Protein AF-A0A497MHH1-F1 (afdb_monomer_lite)

pLDDT: mean 78.37, std 15.84, range [41.94, 96.38]

Structure (mmCIF, N/CA/C/O backbone):
data_AF-A0A497MHH1-F1
#
_entry.id   AF-A0A497MHH1-F1
#
loop_
_atom_site.group_PDB
_atom_site.id
_atom_site.type_symbol
_atom_site.label_atom_id
_atom_site.label_alt_id
_atom_site.label_comp_id
_atom_site.label_asym_id
_atom_site.label_entity_id
_atom_site.label_seq_id
_atom_site.pdbx_PDB_ins_code
_atom_site.Cartn_x
_atom_site.Cartn_y
_atom_site.Cartn_z
_atom_site.occupancy
_atom_site.B_iso_or_equiv
_atom_site.auth_seq_id
_atom_site.auth_comp_id
_atom_site.auth_asym_id
_atom_site.auth_atom_id
_atom_site.pdbx_PDB_model_num
ATOM 1 N N . MET A 1 1 ? 17.113 -2.125 -18.544 1.00 49.28 1 MET A N 1
ATOM 2 C CA . MET A 1 1 ? 17.046 -3.556 -18.187 1.00 49.28 1 MET A CA 1
ATOM 3 C C . MET A 1 1 ? 16.073 -3.662 -17.034 1.00 49.28 1 MET A C 1
ATOM 5 O O . MET A 1 1 ? 16.357 -3.087 -15.995 1.00 49.28 1 MET A O 1
ATOM 9 N N . THR A 1 2 ? 14.920 -4.292 -17.237 1.00 55.62 2 THR A N 1
ATOM 10 C CA . THR A 1 2 ? 13.955 -4.561 -16.162 1.00 55.62 2 THR A CA 1
ATOM 11 C C . THR A 1 2 ? 14.586 -5.589 -15.228 1.00 55.62 2 THR A C 1
ATOM 13 O O . THR A 1 2 ? 14.951 -6.680 -15.668 1.00 55.62 2 THR A O 1
ATOM 16 N N . SER A 1 3 ? 14.815 -5.235 -13.966 1.00 71.75 3 SER A N 1
ATOM 17 C CA . SER A 1 3 ? 15.330 -6.186 -12.983 1.00 71.75 3 SER A CA 1
ATOM 18 C C . SER A 1 3 ? 14.181 -7.039 -12.469 1.00 71.75 3 SER A C 1
ATOM 20 O O . SER A 1 3 ? 13.249 -6.508 -11.880 1.00 71.75 3 SER A O 1
ATOM 22 N N . ASN A 1 4 ? 14.259 -8.366 -12.599 1.00 84.44 4 ASN A N 1
ATOM 23 C CA . ASN A 1 4 ? 13.227 -9.247 -12.031 1.00 84.44 4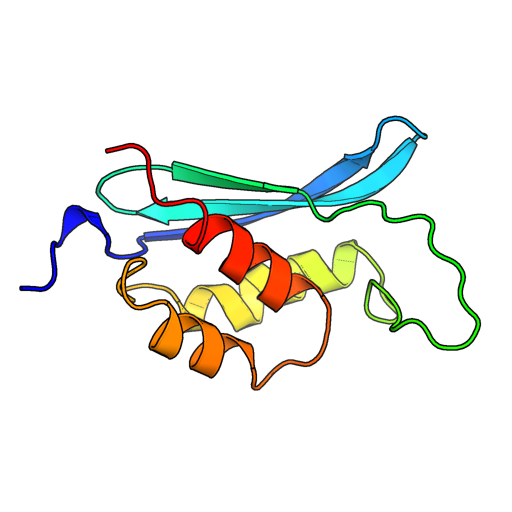 ASN A CA 1
ATOM 24 C C . ASN A 1 4 ? 13.017 -9.021 -10.522 1.00 84.44 4 ASN A C 1
ATOM 26 O O . ASN A 1 4 ? 11.923 -9.244 -10.023 1.00 84.44 4 ASN A O 1
ATOM 30 N N . LEU A 1 5 ? 14.029 -8.522 -9.803 1.00 89.75 5 LEU A N 1
ATOM 31 C CA . LEU A 1 5 ? 13.950 -8.189 -8.376 1.00 89.75 5 LEU A CA 1
ATOM 32 C C . LEU A 1 5 ? 12.891 -7.128 -8.043 1.00 89.75 5 LEU A C 1
ATOM 34 O O . LEU A 1 5 ? 12.363 -7.118 -6.934 1.00 89.75 5 LEU A O 1
ATOM 38 N N . THR A 1 6 ? 12.565 -6.235 -8.972 1.00 91.06 6 THR A N 1
ATOM 39 C CA . THR A 1 6 ? 11.618 -5.140 -8.729 1.00 91.06 6 THR A CA 1
ATOM 40 C C . THR A 1 6 ? 10.198 -5.465 -9.182 1.00 91.06 6 THR A C 1
ATOM 42 O O . THR A 1 6 ? 9.300 -4.671 -8.925 1.00 91.06 6 THR A O 1
ATOM 45 N N . LEU A 1 7 ? 9.948 -6.640 -9.775 1.00 94.38 7 LEU A N 1
ATOM 46 C CA . LEU A 1 7 ? 8.588 -7.021 -10.160 1.00 94.38 7 LEU A CA 1
ATOM 47 C C . LEU A 1 7 ? 7.723 -7.275 -8.926 1.00 94.38 7 LEU A C 1
ATOM 49 O O . LEU A 1 7 ? 8.114 -8.014 -8.014 1.00 94.38 7 LEU A O 1
ATOM 53 N N . ILE A 1 8 ? 6.534 -6.682 -8.926 1.00 95.31 8 ILE A N 1
ATOM 54 C CA . ILE A 1 8 ? 5.552 -6.795 -7.851 1.00 95.31 8 ILE A CA 1
ATOM 55 C C . ILE A 1 8 ? 4.951 -8.206 -7.849 1.00 95.31 8 ILE A C 1
ATOM 57 O O . ILE A 1 8 ? 4.492 -8.721 -8.868 1.00 95.31 8 ILE A O 1
ATOM 61 N N . GLN A 1 9 ? 4.970 -8.836 -6.679 1.00 96.38 9 GLN A N 1
ATOM 62 C CA . GLN A 1 9 ? 4.471 -10.185 -6.409 1.00 96.38 9 GLN A CA 1
ATOM 63 C C . GLN A 1 9 ? 3.192 -10.186 -5.586 1.00 96.38 9 GLN A C 1
ATOM 65 O O . GLN A 1 9 ? 2.387 -11.106 -5.702 1.00 96.38 9 GLN A O 1
ATOM 70 N N . ASP A 1 10 ? 3.021 -9.186 -4.725 1.00 96.00 10 ASP A N 1
ATOM 71 C CA . ASP A 1 10 ? 1.832 -9.063 -3.898 1.00 96.00 10 ASP A CA 1
ATOM 72 C C . ASP A 1 10 ? 1.633 -7.611 -3.470 1.00 96.00 10 ASP A C 1
ATOM 74 O O . ASP A 1 10 ? 2.595 -6.856 -3.300 1.00 96.00 10 ASP A O 1
ATOM 78 N N . VAL A 1 11 ? 0.375 -7.250 -3.258 1.00 93.94 11 VAL A N 1
ATOM 79 C CA . VAL A 1 11 ? -0.035 -5.993 -2.637 1.00 93.94 11 VAL A CA 1
ATOM 80 C C . VAL A 1 11 ? -1.069 -6.358 -1.588 1.00 93.94 11 VAL A C 1
ATOM 82 O O . VAL A 1 11 ? -2.009 -7.086 -1.895 1.00 93.94 11 VAL A O 1
ATOM 85 N N . LYS A 1 12 ? -0.885 -5.876 -0.361 1.00 93.00 12 LYS A N 1
ATOM 86 C CA . LYS A 1 12 ? -1.821 -6.091 0.743 1.00 93.00 12 LYS A CA 1
ATOM 87 C C . LYS A 1 12 ? -2.141 -4.790 1.443 1.00 93.00 12 LYS A C 1
ATOM 89 O O . LYS A 1 12 ? -1.275 -3.924 1.563 1.00 93.00 12 LYS A O 1
ATOM 94 N N . ALA A 1 13 ? -3.364 -4.691 1.945 1.00 91.00 13 ALA A N 1
ATOM 95 C CA . ALA A 1 13 ? -3.788 -3.598 2.801 1.00 91.00 13 ALA A CA 1
ATOM 96 C C . ALA A 1 13 ? -4.365 -4.126 4.111 1.00 91.00 13 ALA A C 1
ATOM 98 O O . ALA A 1 13 ? -5.113 -5.101 4.122 1.00 91.00 13 ALA A O 1
ATOM 99 N N . LEU A 1 14 ? -4.021 -3.469 5.213 1.00 91.00 14 LEU A N 1
ATOM 100 C CA . LEU A 1 14 ? -4.523 -3.790 6.540 1.00 91.00 14 LEU A CA 1
ATOM 101 C C . LEU A 1 14 ? -5.129 -2.551 7.179 1.00 91.00 14 LEU A C 1
ATOM 103 O O . LEU A 1 14 ? -4.558 -1.462 7.129 1.00 91.00 14 LEU A O 1
ATOM 107 N N . LYS A 1 15 ? -6.271 -2.750 7.834 1.00 89.94 15 LYS A N 1
ATOM 108 C CA . LYS A 1 15 ? -6.823 -1.780 8.771 1.00 89.94 15 LYS A CA 1
ATOM 109 C C . LYS A 1 15 ? -6.003 -1.816 10.058 1.00 89.94 15 LYS A C 1
ATOM 111 O O . LYS A 1 15 ? -5.879 -2.864 10.688 1.00 89.94 15 LYS A O 1
ATOM 116 N N . VAL A 1 16 ? -5.458 -0.670 10.446 1.00 89.56 16 VAL A N 1
ATOM 117 C CA . VAL A 1 16 ? -4.671 -0.486 11.671 1.00 89.56 16 VAL A CA 1
ATOM 118 C C . VAL A 1 16 ? -5.147 0.760 12.415 1.00 89.56 16 VAL A C 1
ATOM 120 O O . VAL A 1 16 ? -5.931 1.544 11.887 1.00 89.56 16 VAL A O 1
ATOM 123 N N . PHE A 1 17 ? -4.676 0.961 13.643 1.00 85.44 17 PHE A N 1
ATOM 124 C CA . PHE A 1 17 ? -4.989 2.156 14.428 1.00 85.44 17 PHE A CA 1
ATOM 125 C C . PHE A 1 17 ? -3.772 3.072 14.521 1.00 85.44 17 PHE A C 1
ATOM 127 O O . PHE A 1 17 ? -2.649 2.617 14.737 1.00 85.44 17 PHE A O 1
ATOM 134 N N . ASN A 1 18 ? -3.989 4.377 14.364 1.00 81.62 18 ASN A N 1
ATOM 135 C CA . ASN A 1 18 ? -2.945 5.375 14.569 1.00 81.62 18 ASN A CA 1
ATOM 136 C C . ASN A 1 18 ? -2.696 5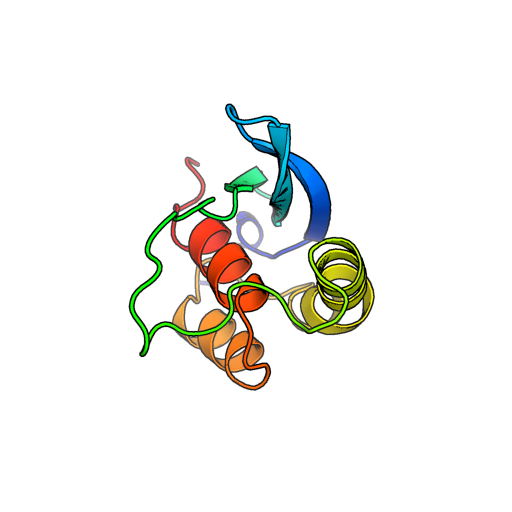.628 16.073 1.00 81.62 18 ASN A C 1
ATOM 138 O O . ASN A 1 18 ? -3.397 5.116 16.946 1.00 81.62 18 ASN A O 1
ATOM 142 N N . SER A 1 19 ? -1.733 6.496 16.397 1.00 79.31 19 SER A N 1
ATOM 143 C CA . SER A 1 19 ? -1.406 6.860 17.787 1.00 79.31 19 SER A CA 1
ATOM 144 C C . SER A 1 19 ? -2.532 7.568 18.561 1.00 79.31 19 SER A C 1
ATOM 146 O O . SER A 1 19 ? -2.3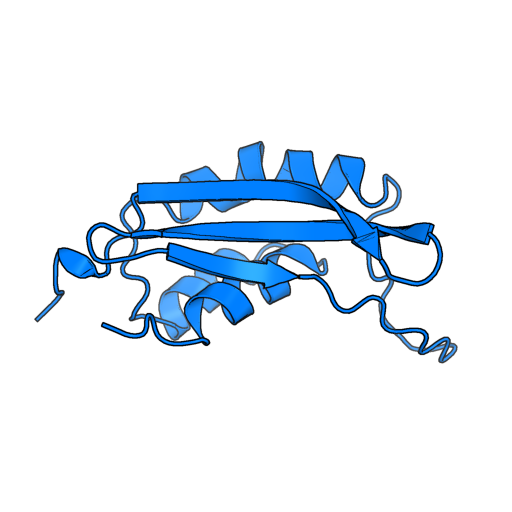98 7.788 19.762 1.00 79.31 19 SER A O 1
ATOM 148 N N . ARG A 1 20 ? -3.632 7.941 17.896 1.00 79.75 20 ARG A N 1
ATOM 149 C CA . ARG A 1 20 ? -4.832 8.560 18.481 1.00 79.75 20 ARG A CA 1
ATOM 150 C C . ARG A 1 20 ? -6.005 7.581 18.608 1.00 79.75 20 ARG A C 1
ATOM 152 O O . ARG A 1 20 ? -7.066 7.998 19.062 1.00 79.75 20 ARG A O 1
ATOM 159 N N . GLY A 1 21 ? -5.828 6.317 18.218 1.00 81.94 21 GLY A N 1
ATOM 160 C CA . GLY A 1 21 ? -6.893 5.314 18.208 1.00 81.94 21 GLY A CA 1
ATOM 161 C C . GLY A 1 21 ? -7.885 5.460 17.049 1.00 81.94 21 GLY A C 1
ATOM 162 O O . GLY A 1 21 ? -8.961 4.877 17.106 1.00 81.94 21 GLY A O 1
ATOM 163 N N . GLU A 1 22 ? -7.551 6.226 16.007 1.00 82.94 22 GLU A N 1
ATOM 164 C CA . GLU A 1 22 ? -8.373 6.341 14.795 1.00 82.94 22 GLU A CA 1
ATOM 165 C C . GLU A 1 22 ? -7.941 5.275 13.776 1.00 82.94 22 GLU A C 1
ATOM 167 O O . GLU A 1 22 ? -6.744 4.989 13.639 1.00 82.94 22 GLU A O 1
ATOM 172 N N . GLU A 1 23 ? -8.905 4.698 13.056 1.00 85.62 23 GLU A N 1
ATOM 173 C CA . GLU A 1 23 ? -8.632 3.728 11.993 1.00 85.62 23 GLU A CA 1
ATOM 174 C C . GLU A 1 23 ? -7.830 4.374 10.848 1.00 85.62 23 GLU A C 1
ATOM 176 O O . GLU A 1 23 ? -8.072 5.512 10.437 1.00 85.62 23 GLU A O 1
ATOM 181 N N . THR A 1 24 ? -6.867 3.631 10.312 1.00 85.31 24 THR A N 1
ATOM 182 C CA . THR A 1 24 ? -6.065 3.999 9.144 1.00 85.31 24 THR A CA 1
ATOM 183 C C . THR A 1 24 ? -5.663 2.748 8.357 1.00 85.31 24 THR A C 1
ATOM 185 O O . THR A 1 24 ? -5.927 1.625 8.788 1.00 85.31 24 THR A O 1
ATOM 188 N N . ILE A 1 25 ? -5.035 2.929 7.195 1.00 85.69 25 ILE A N 1
ATOM 189 C CA . ILE A 1 25 ? -4.587 1.829 6.333 1.00 85.69 25 ILE A CA 1
ATOM 190 C C . ILE A 1 25 ? -3.068 1.735 6.338 1.00 85.69 25 ILE A C 1
ATOM 192 O O . ILE A 1 25 ? -2.371 2.732 6.141 1.00 85.69 25 ILE A O 1
ATOM 196 N N . GLU A 1 26 ? -2.567 0.516 6.485 1.00 88.50 26 GLU A N 1
ATOM 197 C CA . GLU A 1 26 ? -1.206 0.133 6.132 1.00 88.50 26 GLU A CA 1
ATOM 198 C C . GLU A 1 26 ? -1.214 -0.614 4.801 1.00 88.50 26 GLU A C 1
ATOM 200 O O . GLU A 1 26 ? -1.981 -1.558 4.627 1.00 88.50 26 GLU A O 1
ATOM 205 N N . VAL A 1 27 ? -0.367 -0.196 3.863 1.00 90.19 27 VAL A N 1
ATOM 206 C CA . VAL A 1 27 ? -0.202 -0.846 2.563 1.00 90.19 27 VAL A CA 1
ATOM 207 C C . VAL A 1 27 ? 1.188 -1.446 2.469 1.00 90.19 27 VAL A C 1
ATOM 209 O O . VAL A 1 27 ? 2.191 -0.790 2.749 1.00 90.19 27 VAL A O 1
ATOM 212 N N . MET A 1 28 ? 1.236 -2.693 2.023 1.00 92.69 28 MET A N 1
ATOM 213 C CA . MET A 1 28 ? 2.443 -3.473 1.836 1.00 92.69 28 MET A CA 1
ATOM 214 C C . MET A 1 28 ? 2.554 -3.894 0.374 1.00 92.69 28 MET A C 1
ATOM 216 O O . MET A 1 28 ? 1.609 -4.452 -0.181 1.00 92.69 28 MET A O 1
ATOM 220 N N . VAL A 1 29 ? 3.713 -3.662 -0.236 1.00 93.25 29 VAL A N 1
ATOM 221 C CA . VAL A 1 29 ? 4.022 -4.123 -1.593 1.00 93.25 29 VAL A CA 1
ATOM 222 C C . VAL A 1 29 ? 5.240 -5.026 -1.538 1.00 93.25 29 VAL A C 1
ATOM 224 O O . VAL A 1 29 ? 6.320 -4.614 -1.111 1.00 93.25 29 VAL A O 1
ATOM 227 N N . LYS A 1 30 ? 5.063 -6.273 -1.966 1.00 94.75 30 LYS A N 1
ATOM 228 C CA . LYS A 1 30 ? 6.127 -7.268 -2.038 1.00 94.75 30 LYS A CA 1
ATOM 229 C C . LYS A 1 30 ? 6.628 -7.360 -3.468 1.00 94.75 30 LYS A C 1
ATOM 231 O O . LYS A 1 30 ? 5.832 -7.570 -4.380 1.00 94.75 30 LYS A O 1
ATOM 236 N N . THR A 1 31 ? 7.936 -7.275 -3.654 1.00 94.81 31 THR A N 1
ATOM 237 C CA . THR A 1 31 ? 8.610 -7.608 -4.913 1.00 94.81 31 THR A CA 1
ATOM 238 C C . THR A 1 31 ? 9.441 -8.880 -4.739 1.00 94.81 31 THR A C 1
ATOM 240 O O . THR A 1 31 ? 9.518 -9.440 -3.642 1.00 94.81 31 THR A O 1
ATOM 243 N N . PHE A 1 32 ? 10.084 -9.366 -5.802 1.00 92.50 32 PHE A N 1
ATOM 244 C CA . PHE A 1 32 ? 11.047 -10.469 -5.669 1.00 92.50 32 PHE A CA 1
ATOM 245 C C . PHE A 1 32 ? 12.290 -10.101 -4.844 1.00 92.50 32 PHE A C 1
ATOM 247 O O . PHE A 1 32 ? 12.934 -10.985 -4.288 1.00 92.50 32 PHE A O 1
ATOM 254 N N . GLY A 1 33 ? 12.639 -8.817 -4.783 1.00 90.56 33 GLY A N 1
ATOM 255 C CA . GLY A 1 33 ? 13.838 -8.310 -4.123 1.00 90.56 33 GLY A CA 1
ATOM 256 C C . GLY A 1 33 ? 13.602 -7.723 -2.735 1.00 90.56 33 GLY A C 1
ATOM 257 O O . GLY A 1 33 ? 14.571 -7.493 -2.020 1.00 90.56 33 GLY A O 1
ATOM 258 N N . GLY A 1 34 ? 12.355 -7.470 -2.326 1.00 89.31 34 GLY A N 1
ATOM 259 C CA . GLY A 1 34 ? 12.104 -6.864 -1.023 1.00 89.31 34 GLY A CA 1
ATOM 260 C C . GLY A 1 34 ? 10.644 -6.564 -0.708 1.00 89.31 34 GLY A C 1
ATOM 261 O O . GLY A 1 34 ? 9.719 -6.966 -1.413 1.00 89.31 34 GLY A O 1
ATOM 262 N N . LEU A 1 35 ? 10.453 -5.853 0.402 1.00 90.38 35 LEU A N 1
ATOM 263 C CA . LEU A 1 35 ? 9.154 -5.463 0.932 1.00 90.38 35 LEU A CA 1
ATOM 264 C C . LEU A 1 35 ? 9.140 -3.961 1.208 1.00 90.38 35 LEU A C 1
ATOM 266 O O . LEU A 1 35 ? 9.956 -3.468 1.986 1.00 90.38 35 LEU A O 1
ATOM 270 N N . GLY A 1 36 ? 8.200 -3.251 0.595 1.00 88.75 36 GLY A N 1
ATOM 271 C CA . GLY A 1 36 ? 7.876 -1.872 0.934 1.00 88.75 36 GLY A CA 1
ATOM 272 C C . GLY A 1 36 ? 6.623 -1.823 1.802 1.00 88.75 36 GLY A C 1
ATOM 273 O O . GLY A 1 36 ? 5.672 -2.567 1.561 1.00 88.75 36 GLY A O 1
ATOM 274 N N . VAL A 1 37 ? 6.605 -0.927 2.788 1.00 88.19 37 VAL A N 1
ATOM 275 C CA . VAL A 1 37 ? 5.433 -0.671 3.635 1.00 88.19 37 VAL A CA 1
ATOM 276 C C . VAL A 1 37 ? 5.230 0.833 3.771 1.00 88.19 37 VAL A C 1
ATOM 278 O O . VAL A 1 37 ? 6.188 1.586 3.950 1.00 88.19 37 VAL A O 1
ATOM 281 N N . ALA A 1 38 ? 3.983 1.285 3.686 1.00 85.12 38 ALA A N 1
ATOM 282 C CA . ALA A 1 38 ? 3.617 2.666 3.952 1.00 85.12 38 ALA A CA 1
ATOM 283 C C . ALA A 1 38 ? 2.261 2.732 4.643 1.00 85.12 38 ALA A C 1
ATOM 285 O O . ALA A 1 38 ? 1.318 2.027 4.295 1.00 85.12 38 ALA A O 1
ATOM 286 N N . LEU A 1 39 ? 2.169 3.645 5.597 1.00 79.25 39 LEU A N 1
ATOM 287 C CA . LEU A 1 39 ? 0.937 3.968 6.294 1.00 79.25 39 LEU A CA 1
ATOM 288 C C . LEU A 1 39 ? 0.301 5.198 5.660 1.00 79.25 39 LEU A C 1
ATOM 290 O O . LEU A 1 39 ? 0.996 6.160 5.305 1.00 79.25 39 LEU A O 1
ATOM 294 N N . ALA A 1 40 ? -1.027 5.194 5.575 1.00 71.62 40 ALA A N 1
ATOM 295 C CA . ALA A 1 40 ? -1.757 6.411 5.285 1.00 71.62 40 ALA A CA 1
ATOM 296 C C . ALA A 1 40 ? -1.467 7.455 6.362 1.00 71.62 40 ALA A C 1
ATOM 298 O O . ALA A 1 40 ? -1.584 7.144 7.555 1.00 71.62 40 ALA A O 1
ATOM 299 N N . PRO A 1 41 ? -1.090 8.694 5.990 1.00 60.62 41 PRO A N 1
ATOM 300 C CA . PRO A 1 41 ? -1.033 9.761 6.967 1.00 60.62 41 PRO A CA 1
ATOM 301 C C . PRO A 1 41 ? -2.422 9.906 7.580 1.00 60.62 41 PRO A C 1
ATOM 303 O O . PRO A 1 41 ? -3.383 10.199 6.877 1.00 60.62 41 PRO A O 1
ATOM 306 N N . ALA A 1 42 ? -2.532 9.770 8.898 1.00 52.12 42 ALA A N 1
ATOM 307 C CA . ALA A 1 42 ? -3.697 10.267 9.617 1.00 52.12 42 ALA A CA 1
ATOM 308 C C . ALA A 1 42 ? -3.581 11.798 9.725 1.00 52.12 42 ALA A C 1
ATOM 310 O O . ALA A 1 42 ? -3.289 12.367 10.778 1.00 52.12 42 ALA A O 1
ATOM 311 N N . GLY A 1 43 ? -3.649 12.470 8.577 1.00 48.06 43 GLY A N 1
ATOM 312 C CA . GLY A 1 43 ? -3.435 13.901 8.455 1.00 48.06 43 GLY A CA 1
ATOM 313 C C . GLY A 1 43 ? -4.673 14.662 8.896 1.00 48.06 43 GLY A C 1
ATOM 314 O O . GLY A 1 43 ? -5.615 14.811 8.132 1.00 48.06 43 GLY A O 1
ATOM 315 N N . LYS A 1 44 ? -4.648 15.185 10.122 1.00 42.78 44 LYS A N 1
ATOM 316 C CA . LYS A 1 44 ? -5.661 16.077 10.704 1.00 42.78 44 LYS A CA 1
ATOM 317 C C . LYS A 1 44 ? -5.594 17.491 10.109 1.00 42.78 44 LYS A C 1
ATOM 319 O O . LYS A 1 44 ? -5.563 18.468 10.854 1.00 42.78 44 LYS A O 1
ATOM 324 N N . SER A 1 45 ? -5.538 17.609 8.790 1.00 42.06 45 SER A N 1
ATOM 325 C CA . SER A 1 45 ? -5.877 18.865 8.142 1.00 42.06 45 SER A CA 1
ATOM 326 C C . SER A 1 45 ? -7.368 18.782 7.808 1.00 42.06 45 SER A C 1
ATOM 328 O O . SER A 1 45 ? -7.856 17.796 7.262 1.00 42.06 45 SER A O 1
ATOM 330 N N . ARG A 1 46 ? -8.119 19.738 8.354 1.00 46.53 46 ARG A N 1
ATOM 331 C CA . ARG A 1 46 ? -9.578 19.882 8.231 1.00 46.53 46 ARG A CA 1
ATOM 332 C C . ARG A 1 46 ? -9.876 21.166 7.468 1.00 46.53 46 ARG A C 1
ATOM 334 O O . ARG A 1 46 ? -10.760 21.937 7.844 1.00 46.53 46 ARG A O 1
ATOM 341 N N . GLY A 1 47 ? -9.065 21.461 6.458 1.00 47.53 47 GLY A N 1
ATOM 342 C CA . GLY A 1 47 ? -9.346 22.561 5.558 1.00 47.53 47 GLY A CA 1
ATOM 343 C C . GLY A 1 47 ? -10.672 22.281 4.863 1.00 47.53 47 GLY A C 1
ATOM 344 O O . GLY A 1 47 ? -10.879 21.196 4.336 1.00 47.53 47 GLY A O 1
ATOM 345 N N . LYS A 1 48 ? -11.567 23.269 4.809 1.00 45.69 48 LYS A N 1
ATOM 346 C CA . LYS A 1 48 ? -12.884 23.188 4.142 1.00 45.69 48 LYS A CA 1
ATOM 347 C C . LYS A 1 48 ? -12.811 22.837 2.634 1.00 45.69 48 LYS A C 1
ATOM 349 O O . LYS A 1 48 ? -13.842 22.732 1.983 1.00 45.69 48 LYS A O 1
ATOM 354 N N . PHE A 1 49 ? -11.597 22.702 2.099 1.00 51.97 49 PHE A N 1
ATOM 355 C CA .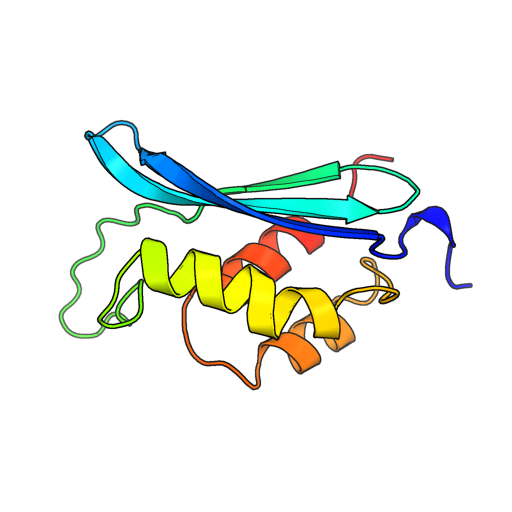 PHE A 1 49 ? -11.243 22.459 0.702 1.00 51.97 49 PHE A CA 1
ATOM 356 C C . PHE A 1 49 ? -10.359 21.214 0.515 1.00 51.97 49 PHE A C 1
ATOM 358 O O . PHE A 1 49 ? -9.844 20.997 -0.580 1.00 51.97 49 PHE A O 1
ATOM 365 N N . GLU A 1 50 ? -10.124 20.425 1.565 1.00 53.31 50 GLU A N 1
ATOM 366 C CA . GLU A 1 50 ? -9.284 19.232 1.468 1.00 53.31 50 GLU A CA 1
ATOM 367 C C . GLU A 1 50 ? -10.099 18.008 1.056 1.00 53.31 50 GLU A C 1
ATOM 369 O O . GLU A 1 50 ? -11.256 17.843 1.438 1.00 53.31 50 GLU A O 1
ATOM 374 N N . VAL A 1 51 ? -9.481 17.172 0.224 1.00 55.38 51 VAL A N 1
ATOM 375 C CA . VAL A 1 51 ? -10.080 15.9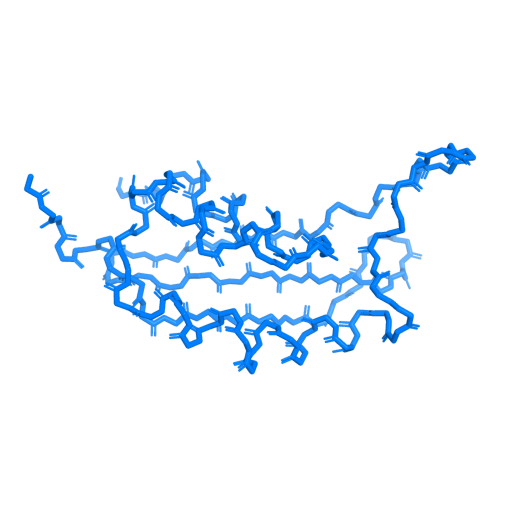62 -0.342 1.00 55.38 51 VAL A CA 1
ATOM 376 C C . VAL A 1 51 ? -10.359 14.967 0.783 1.00 55.38 51 VAL A C 1
ATOM 378 O O . VAL A 1 51 ? -9.488 14.727 1.621 1.00 55.38 51 VAL A O 1
ATOM 381 N N . GLU A 1 52 ? -11.560 14.383 0.800 1.00 56.44 52 GLU A N 1
ATOM 382 C CA . GLU A 1 52 ? -11.896 13.315 1.743 1.00 56.44 52 GLU A CA 1
ATOM 383 C C . GLU A 1 52 ? -10.875 12.176 1.643 1.00 56.44 52 GLU A C 1
ATOM 385 O O . GLU A 1 52 ? -10.548 11.686 0.559 1.00 56.44 52 GLU A O 1
ATOM 390 N N . TYR A 1 53 ? -10.332 11.790 2.801 1.00 61.69 53 TYR A N 1
ATOM 391 C CA . TYR A 1 53 ? -9.184 10.889 2.870 1.00 61.69 53 TYR A CA 1
ATOM 392 C C . TYR A 1 53 ? -9.544 9.427 2.589 1.00 61.69 53 TYR A C 1
ATOM 394 O O . TYR A 1 53 ? -8.683 8.610 2.290 1.00 61.69 53 TYR A O 1
ATOM 402 N N . TYR A 1 54 ? -10.819 9.088 2.699 1.00 69.12 54 TYR A N 1
ATOM 403 C CA . TYR A 1 54 ? -11.348 7.760 2.450 1.00 69.12 54 TYR A CA 1
ATOM 404 C C . TYR A 1 54 ? -12.653 7.907 1.664 1.00 69.12 54 TYR A C 1
ATOM 406 O O . TYR A 1 54 ? -13.296 8.953 1.761 1.00 69.12 54 TYR A O 1
ATOM 414 N N . PRO A 1 55 ? -13.051 6.894 0.876 1.00 67.00 55 PRO A N 1
ATOM 415 C CA . PRO A 1 55 ? -14.401 6.839 0.332 1.00 67.00 55 PRO A CA 1
ATOM 416 C C . PRO A 1 55 ? -15.439 6.795 1.468 1.00 67.00 55 PRO A C 1
ATOM 418 O O . PRO A 1 55 ? -15.095 6.639 2.641 1.00 67.00 55 PRO A O 1
ATOM 421 N N . SER A 1 56 ? -16.723 6.895 1.125 1.00 70.81 56 SER A N 1
ATOM 422 C CA . SER A 1 56 ? -17.825 6.887 2.097 1.00 70.81 56 SER A CA 1
ATOM 423 C C . SER A 1 56 ? -17.829 5.672 3.036 1.00 70.81 56 SER A C 1
ATOM 425 O O . SER A 1 56 ? -18.238 5.802 4.186 1.00 70.81 56 SER A O 1
ATOM 427 N N . GLY A 1 57 ? -17.360 4.506 2.581 1.00 72.62 57 GLY A N 1
ATOM 428 C CA . GLY A 1 57 ? -17.199 3.288 3.383 1.00 72.62 57 GLY A CA 1
ATOM 429 C C . GLY A 1 57 ? -15.881 3.214 4.165 1.00 72.62 57 GLY A C 1
ATOM 430 O O . GLY A 1 57 ? -15.549 2.174 4.731 1.00 72.62 57 GLY A O 1
ATOM 431 N N . GLY A 1 58 ? -15.122 4.309 4.217 1.00 80.12 58 GLY A N 1
ATOM 432 C CA . GLY A 1 58 ? -13.987 4.478 5.112 1.00 80.12 58 GLY A CA 1
ATOM 433 C C . GLY A 1 58 ? -12.790 3.573 4.803 1.00 80.12 58 GLY A C 1
ATOM 434 O O . GLY A 1 58 ? -12.440 3.290 3.652 1.00 80.12 58 GLY A O 1
ATOM 435 N N . VAL A 1 59 ? -12.123 3.152 5.876 1.00 84.56 59 VAL A N 1
ATOM 436 C CA . VAL A 1 59 ? -10.907 2.329 5.846 1.00 84.56 59 VAL A CA 1
ATOM 437 C C . VAL A 1 59 ? -11.190 0.924 5.309 1.00 84.56 59 VAL A C 1
ATOM 439 O O . VAL A 1 59 ? -10.370 0.372 4.583 1.00 84.56 59 VAL A O 1
ATOM 442 N N . GLU A 1 60 ? -12.361 0.366 5.611 1.00 86.88 60 GLU A N 1
ATOM 443 C CA . GLU A 1 60 ? -12.749 -0.995 5.225 1.00 86.88 60 GLU A CA 1
ATOM 444 C C . GLU A 1 60 ? -12.962 -1.117 3.711 1.00 86.88 60 GLU A C 1
ATOM 446 O O . GLU A 1 60 ? -12.296 -1.919 3.058 1.00 86.88 60 GLU A O 1
ATOM 451 N N . GLU A 1 61 ? -13.767 -0.222 3.126 1.00 84.94 61 GLU A N 1
ATOM 452 C CA . GLU A 1 61 ? -13.963 -0.153 1.669 1.00 84.94 61 GLU A CA 1
ATOM 453 C C . GLU A 1 61 ? -12.633 0.080 0.936 1.00 84.94 61 GLU A C 1
ATOM 455 O O . GLU A 1 61 ? -12.390 -0.430 -0.158 1.00 84.94 61 GLU A O 1
ATOM 460 N N . SER A 1 62 ? -11.730 0.847 1.543 1.00 84.31 62 SER A N 1
ATOM 461 C CA . SER A 1 62 ? -10.418 1.100 0.955 1.00 84.31 62 SER A CA 1
ATOM 462 C C . SER A 1 62 ? -9.533 -0.150 0.928 1.00 84.31 62 SER A C 1
ATOM 464 O O . SER A 1 62 ? -8.833 -0.366 -0.061 1.00 84.31 62 SER A O 1
ATOM 466 N N . VAL A 1 63 ? -9.567 -0.984 1.973 1.00 89.06 63 VAL A N 1
ATOM 467 C CA . VAL A 1 63 ? -8.867 -2.280 1.985 1.00 89.06 63 VAL A CA 1
ATOM 468 C C . VAL A 1 63 ? -9.434 -3.190 0.896 1.00 89.06 63 VAL A C 1
ATOM 470 O O . VAL A 1 63 ? -8.671 -3.746 0.104 1.00 89.06 63 VAL A O 1
ATOM 473 N N . GLU A 1 64 ? -10.761 -3.275 0.788 1.00 89.56 64 GLU A N 1
ATOM 474 C CA . GLU A 1 64 ? -11.431 -4.079 -0.239 1.00 89.56 64 GLU A CA 1
ATOM 475 C C . GLU A 1 64 ? -11.052 -3.640 -1.655 1.00 89.56 64 GLU A C 1
ATOM 477 O O . GLU A 1 64 ? -10.754 -4.475 -2.512 1.00 89.56 64 GLU A O 1
ATOM 482 N N . LYS A 1 65 ? -11.010 -2.330 -1.915 1.00 87.06 65 LYS A N 1
ATOM 483 C CA . LYS A 1 65 ? -10.613 -1.780 -3.217 1.00 87.06 65 LYS A CA 1
ATOM 484 C C . LYS A 1 65 ? -9.148 -2.047 -3.542 1.00 87.06 65 LYS A C 1
ATOM 486 O O . LYS A 1 65 ? -8.825 -2.321 -4.699 1.00 87.06 65 LYS A O 1
ATOM 491 N N . ILE A 1 66 ? -8.252 -2.013 -2.555 1.00 88.75 66 ILE A N 1
ATOM 492 C CA . ILE A 1 66 ? -6.851 -2.376 -2.798 1.00 88.75 66 ILE A CA 1
ATOM 493 C C . ILE A 1 66 ? -6.751 -3.837 -3.245 1.00 88.75 66 ILE A C 1
ATOM 495 O O . ILE A 1 66 ? -6.110 -4.110 -4.259 1.00 88.75 66 ILE A O 1
ATOM 499 N N . GLU A 1 67 ? -7.416 -4.759 -2.551 1.00 90.88 67 GLU A N 1
ATOM 500 C CA . GLU A 1 67 ? -7.347 -6.186 -2.888 1.00 90.88 67 GLU A CA 1
ATOM 501 C C . GLU A 1 67 ? -8.062 -6.529 -4.203 1.00 90.88 67 GLU A C 1
ATOM 503 O O . GLU A 1 67 ? -7.544 -7.305 -5.005 1.00 90.88 67 GLU A O 1
ATOM 508 N N . SER A 1 68 ? -9.233 -5.943 -4.455 1.00 90.88 68 SER A N 1
ATOM 509 C CA . SER A 1 68 ? -10.071 -6.302 -5.609 1.00 90.88 68 SER A CA 1
ATOM 510 C C . SER A 1 68 ? -9.727 -5.556 -6.900 1.00 90.88 68 SER A C 1
ATOM 512 O O . SER A 1 68 ? -9.972 -6.080 -7.986 1.00 90.88 68 SER A O 1
ATOM 514 N N . ILE A 1 69 ? -9.161 -4.348 -6.809 1.00 89.25 69 ILE A N 1
ATOM 515 C CA . ILE A 1 69 ? -8.953 -3.462 -7.964 1.00 89.25 69 ILE A CA 1
ATOM 516 C C . ILE A 1 69 ? -7.473 -3.150 -8.167 1.00 89.25 69 ILE A C 1
ATOM 518 O O . ILE A 1 69 ? -6.950 -3.320 -9.269 1.00 89.25 69 ILE A O 1
ATOM 522 N N . VAL A 1 70 ? -6.788 -2.670 -7.126 1.00 89.56 70 VAL A N 1
ATOM 523 C CA . VAL A 1 70 ? -5.411 -2.170 -7.271 1.00 89.56 70 VAL A CA 1
ATOM 524 C C . VAL A 1 70 ? -4.426 -3.316 -7.460 1.00 89.56 70 VAL A C 1
ATOM 526 O O . VAL A 1 70 ? -3.664 -3.323 -8.423 1.00 89.56 70 VAL A O 1
ATOM 529 N N . LYS A 1 71 ? -4.462 -4.306 -6.570 1.00 92.69 71 LYS A N 1
ATOM 530 C CA . LYS A 1 71 ? -3.583 -5.472 -6.605 1.00 92.69 71 LYS A CA 1
ATOM 531 C C . LYS A 1 71 ? -3.532 -6.147 -7.977 1.00 92.69 71 LYS A C 1
ATOM 533 O O . LYS A 1 71 ? -2.433 -6.214 -8.524 1.00 92.69 71 LYS A O 1
ATOM 538 N N . PRO A 1 72 ? -4.648 -6.597 -8.588 1.00 93.88 72 PRO A N 1
ATOM 539 C CA . PRO A 1 72 ? -4.579 -7.295 -9.871 1.00 93.88 72 PRO A CA 1
ATOM 540 C C . PRO A 1 72 ? -3.998 -6.440 -11.006 1.00 93.88 72 PRO A C 1
ATOM 542 O O . PRO A 1 72 ? -3.472 -7.003 -11.959 1.00 93.88 72 PRO A O 1
ATOM 545 N N . ARG A 1 73 ? -4.050 -5.103 -10.911 1.00 92.50 73 ARG A N 1
ATOM 546 C CA . ARG A 1 73 ? -3.444 -4.194 -11.900 1.00 92.50 73 ARG A CA 1
ATOM 547 C C . ARG A 1 73 ? -1.939 -4.017 -11.728 1.00 92.50 73 ARG A C 1
ATOM 549 O O . ARG A 1 73 ? -1.283 -3.619 -12.680 1.00 92.50 73 ARG A O 1
ATOM 556 N N . LEU A 1 74 ? -1.413 -4.256 -10.529 1.00 92.75 74 LEU A N 1
ATOM 557 C CA . LEU A 1 74 ? -0.001 -4.042 -10.209 1.00 92.75 74 LEU A CA 1
ATOM 558 C C . LEU A 1 74 ? 0.824 -5.328 -10.187 1.00 92.75 74 LEU A C 1
ATOM 560 O O . LEU A 1 74 ? 2.047 -5.258 -10.247 1.00 92.75 74 LEU A O 1
ATOM 564 N N . LEU A 1 75 ? 0.196 -6.500 -10.080 1.00 95.00 75 LEU A N 1
ATOM 565 C CA . LEU A 1 75 ? 0.921 -7.769 -10.122 1.00 95.00 75 LEU A CA 1
ATOM 566 C C . LEU A 1 75 ? 1.711 -7.904 -11.430 1.00 95.00 75 LEU A C 1
ATOM 568 O O . LEU A 1 75 ? 1.161 -7.772 -12.519 1.00 95.00 75 LEU A O 1
ATOM 572 N N . GLY A 1 76 ? 3.006 -8.201 -11.309 1.00 94.56 76 GLY A N 1
ATOM 573 C CA . GLY A 1 76 ? 3.922 -8.326 -12.443 1.00 94.56 76 GLY A CA 1
ATOM 574 C C . GLY A 1 76 ? 4.458 -7.001 -12.987 1.00 94.56 76 GLY A C 1
ATOM 575 O O . GLY A 1 76 ? 5.310 -7.032 -13.871 1.00 94.56 76 GLY A O 1
ATOM 576 N N . GLU A 1 77 ? 4.020 -5.860 -12.455 1.00 94.69 77 GLU A N 1
ATOM 577 C CA . GLU A 1 77 ? 4.562 -4.558 -12.835 1.00 94.69 77 GLU A CA 1
ATOM 578 C C . GLU A 1 77 ? 5.918 -4.295 -12.179 1.00 94.69 77 GLU A C 1
ATOM 580 O O . GLU A 1 77 ? 6.201 -4.772 -11.076 1.00 94.69 77 GLU A O 1
ATOM 585 N N . ASP A 1 78 ? 6.771 -3.530 -12.863 1.00 93.12 78 ASP A N 1
ATOM 586 C CA . ASP A 1 78 ? 8.065 -3.116 -12.323 1.00 93.12 78 ASP A CA 1
ATOM 587 C C . ASP A 1 78 ? 7.879 -1.951 -11.341 1.00 93.12 78 ASP A C 1
ATOM 589 O O . ASP A 1 78 ? 7.539 -0.836 -11.737 1.00 93.12 78 ASP A O 1
ATOM 593 N N . ALA A 1 79 ? 8.156 -2.197 -10.058 1.00 90.88 79 ALA A N 1
ATOM 594 C CA . ALA A 1 79 ? 8.122 -1.189 -9.000 1.00 90.88 79 ALA A CA 1
ATOM 595 C C . ALA A 1 79 ? 9.031 0.026 -9.270 1.00 90.88 79 ALA A C 1
ATOM 597 O O . ALA A 1 79 ? 8.818 1.085 -8.684 1.00 90.88 79 ALA A O 1
ATOM 598 N N . ALA A 1 80 ? 10.056 -0.113 -10.119 1.00 89.88 80 ALA A N 1
ATOM 599 C CA . ALA A 1 80 ? 10.947 0.985 -10.484 1.00 89.88 80 ALA A CA 1
ATOM 600 C C . ALA A 1 80 ? 10.351 1.934 -11.545 1.00 89.88 80 ALA A C 1
ATOM 602 O O . ALA A 1 80 ? 10.839 3.059 -11.683 1.00 89.88 80 ALA A O 1
ATOM 603 N N . ASP A 1 81 ? 9.310 1.518 -12.277 1.00 91.56 81 ASP A N 1
ATOM 604 C CA . ASP A 1 81 ? 8.614 2.342 -13.273 1.00 91.56 81 ASP A CA 1
ATOM 605 C C . ASP A 1 81 ? 7.491 3.156 -12.614 1.00 91.56 81 ASP A C 1
ATOM 607 O O . ASP A 1 81 ? 6.295 2.895 -12.771 1.00 91.56 81 ASP A O 1
ATOM 611 N N . GLN A 1 82 ? 7.896 4.166 -11.844 1.00 87.44 82 GLN A N 1
ATOM 612 C CA . GLN A 1 82 ? 6.974 5.009 -11.084 1.00 87.44 82 GLN A CA 1
ATOM 613 C C . GLN A 1 82 ? 5.906 5.671 -11.971 1.00 87.44 82 GLN A C 1
ATOM 615 O O . GLN A 1 82 ? 4.753 5.780 -11.568 1.00 87.44 82 GLN A O 1
ATOM 620 N N . GLU A 1 83 ? 6.254 6.069 -13.198 1.00 89.69 83 GLU A N 1
ATOM 621 C CA . GLU A 1 83 ? 5.320 6.715 -14.123 1.00 89.69 83 GLU A CA 1
ATOM 622 C C . GLU A 1 83 ? 4.225 5.745 -14.589 1.00 89.69 83 GLU A C 1
ATOM 624 O O . GLU A 1 83 ? 3.049 6.106 -14.682 1.00 89.69 83 GLU A O 1
ATOM 629 N N . ARG A 1 84 ? 4.584 4.486 -14.875 1.00 90.19 84 ARG A N 1
ATOM 630 C CA . ARG A 1 84 ? 3.613 3.437 -15.204 1.00 90.19 84 ARG A CA 1
ATOM 631 C C . ARG A 1 84 ? 2.718 3.098 -14.021 1.00 90.19 84 ARG A C 1
ATOM 633 O O . ARG A 1 84 ? 1.504 3.026 -14.208 1.00 90.19 84 ARG A O 1
ATOM 640 N N . ILE A 1 85 ? 3.295 2.946 -12.834 1.00 89.81 85 ILE A N 1
ATOM 641 C CA . ILE A 1 85 ? 2.547 2.717 -11.595 1.00 89.81 85 ILE A CA 1
ATOM 642 C C . ILE A 1 85 ? 1.542 3.848 -11.363 1.00 89.81 85 ILE A C 1
ATOM 644 O O . ILE A 1 85 ? 0.351 3.586 -11.198 1.00 89.81 85 ILE A O 1
ATOM 648 N N . ASP A 1 86 ? 1.985 5.103 -11.426 1.00 85.94 86 ASP A N 1
ATOM 649 C CA . ASP A 1 86 ? 1.117 6.257 -11.206 1.00 85.94 86 ASP A CA 1
ATOM 650 C C . ASP A 1 86 ? -0.010 6.314 -12.243 1.00 85.94 86 ASP A C 1
ATOM 652 O O . ASP A 1 86 ? -1.150 6.585 -11.878 1.00 85.94 86 ASP A O 1
ATOM 656 N N . ARG A 1 87 ? 0.248 5.977 -13.516 1.00 88.12 87 ARG A N 1
ATOM 657 C CA . ARG A 1 87 ? -0.805 5.877 -14.546 1.00 88.12 87 ARG A CA 1
ATOM 658 C C . ARG A 1 87 ? -1.847 4.802 -14.244 1.00 88.12 87 ARG A C 1
ATOM 660 O O . ARG A 1 87 ? -3.037 5.063 -14.407 1.00 88.12 87 ARG A O 1
ATOM 667 N N . LEU A 1 88 ? -1.420 3.612 -13.818 1.00 88.00 88 LEU A N 1
ATOM 668 C CA . LEU A 1 88 ? -2.326 2.510 -13.458 1.00 88.00 88 LEU A CA 1
ATOM 669 C C . LEU A 1 88 ? -3.210 2.871 -12.257 1.00 88.00 88 LEU A C 1
ATOM 671 O O . LEU A 1 88 ? -4.355 2.428 -12.161 1.00 88.00 88 LEU A O 1
ATOM 675 N N . LEU A 1 89 ? -2.674 3.699 -11.363 1.00 84.38 89 LEU A N 1
ATOM 676 C CA . LEU A 1 89 ? -3.315 4.164 -10.141 1.00 84.38 89 LEU A CA 1
ATOM 677 C C . LEU A 1 89 ? -4.190 5.414 -10.349 1.00 84.38 89 LEU A C 1
ATOM 679 O O . LEU A 1 89 ? -5.199 5.561 -9.665 1.00 84.38 89 LEU A O 1
ATOM 683 N N . HIS A 1 90 ? -3.863 6.281 -11.315 1.00 74.75 90 HIS A N 1
ATOM 684 C CA . HIS A 1 90 ? -4.534 7.568 -11.561 1.00 74.75 90 HIS A CA 1
ATOM 685 C C . HIS A 1 90 ? -6.013 7.446 -11.948 1.00 74.75 90 HIS A C 1
ATOM 687 O O . HIS A 1 90 ? -6.791 8.375 -11.735 1.00 74.75 90 HIS A O 1
ATOM 693 N N . VAL A 1 91 ? -6.408 6.310 -12.527 1.00 58.41 91 VAL A N 1
ATOM 694 C CA . VAL A 1 91 ? -7.791 6.062 -12.965 1.00 58.41 91 VAL A CA 1
ATOM 695 C C . VAL A 1 91 ? -8.761 6.018 -11.773 1.00 58.41 91 VAL A C 1
ATOM 697 O O . VAL A 1 91 ? -9.949 6.285 -11.932 1.00 58.41 91 VAL A O 1
ATOM 700 N N . GLU A 1 92 ? -8.259 5.765 -10.564 1.00 59.22 92 GLU A N 1
ATOM 701 C CA . GLU A 1 92 ? -9.046 5.695 -9.338 1.00 59.22 92 GLU A CA 1
ATOM 702 C C . GLU A 1 92 ? -8.779 6.952 -8.492 1.00 59.22 92 GLU A C 1
ATOM 704 O O . GLU A 1 92 ? -7.698 7.110 -7.936 1.00 59.22 92 GLU A O 1
ATOM 709 N N . LYS A 1 93 ? -9.741 7.874 -8.357 1.00 54.66 93 LYS A N 1
ATOM 710 C CA . LYS A 1 93 ? -9.638 8.973 -7.374 1.00 54.66 93 LYS A CA 1
ATOM 711 C C . LYS A 1 93 ? -10.234 8.544 -6.035 1.00 54.66 93 LYS A C 1
ATOM 713 O O . LYS A 1 93 ? -11.432 8.718 -5.818 1.00 54.66 93 LYS A O 1
ATOM 718 N N . PRO A 1 94 ? -9.428 7.923 -5.165 1.00 58.91 94 PRO A N 1
ATOM 719 C CA . PRO A 1 94 ? -9.308 8.393 -3.774 1.00 58.91 94 PRO A CA 1
ATOM 720 C C . PRO A 1 94 ? -7.862 8.216 -3.240 1.00 58.91 94 PRO A C 1
ATOM 722 O O . PRO A 1 94 ? -6.925 8.204 -4.023 1.00 58.91 94 PRO A O 1
ATOM 725 N N . VAL A 1 95 ? -7.641 8.138 -1.921 1.00 58.50 95 VAL A N 1
ATOM 726 C CA . VAL A 1 95 ? -6.304 8.179 -1.274 1.00 58.50 95 VAL A CA 1
ATOM 727 C C . VAL A 1 95 ? -5.466 6.898 -1.389 1.00 58.50 95 VAL A C 1
ATOM 729 O O . VAL A 1 95 ? -4.239 6.978 -1.388 1.00 58.50 95 VAL A O 1
ATOM 732 N N . TYR A 1 96 ? -6.062 5.710 -1.513 1.00 69.06 96 TYR A N 1
ATOM 733 C CA . TYR A 1 96 ? -5.296 4.451 -1.554 1.00 69.06 96 TYR A CA 1
ATOM 734 C C . TYR A 1 96 ? -4.265 4.302 -2.701 1.00 69.06 96 TYR A C 1
ATOM 736 O O . TYR A 1 96 ? -3.200 3.737 -2.444 1.00 69.06 96 TYR A O 1
ATOM 744 N N . PRO A 1 97 ? -4.469 4.825 -3.927 1.00 68.75 97 PRO A N 1
ATOM 745 C CA . PRO A 1 97 ? -3.458 4.790 -4.981 1.00 68.75 97 PRO A CA 1
ATOM 746 C C . PRO A 1 97 ? -2.240 5.656 -4.617 1.00 68.75 97 PRO A C 1
ATOM 748 O O . PRO A 1 97 ? -1.103 5.287 -4.898 1.00 68.75 97 PRO A O 1
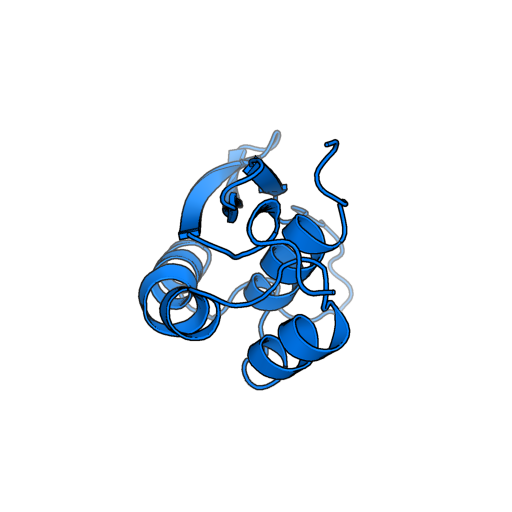ATOM 751 N N . PHE A 1 98 ? -2.444 6.760 -3.891 1.00 71.50 98 PHE A N 1
ATOM 752 C CA . PHE A 1 98 ? -1.343 7.577 -3.379 1.00 71.50 98 PHE A CA 1
ATOM 753 C C . PHE A 1 98 ? -0.485 6.811 -2.361 1.00 71.50 98 PHE A C 1
ATOM 755 O O . PHE A 1 98 ? 0.738 6.942 -2.358 1.00 71.50 98 PHE A O 1
ATOM 762 N N . LEU A 1 99 ? -1.097 5.973 -1.519 1.00 72.88 99 LEU A N 1
ATOM 763 C CA . LEU A 1 99 ? -0.359 5.157 -0.549 1.00 72.88 99 LEU A CA 1
ATOM 764 C C . LEU A 1 99 ? 0.506 4.113 -1.233 1.00 72.88 99 LEU A C 1
ATOM 766 O O . LEU A 1 99 ? 1.684 4.010 -0.913 1.00 72.88 99 LEU A O 1
ATOM 770 N N . VAL A 1 100 ? -0.058 3.389 -2.198 1.00 75.44 100 VAL A N 1
ATOM 771 C CA . VAL A 1 100 ? 0.671 2.380 -2.973 1.00 75.44 100 VAL A CA 1
ATOM 772 C C . VAL A 1 100 ? 1.828 3.026 -3.738 1.00 75.44 100 VAL A C 1
ATOM 774 O O . VAL A 1 100 ? 2.959 2.553 -3.654 1.00 75.44 100 VAL A O 1
ATOM 777 N N . SER A 1 101 ? 1.580 4.165 -4.391 1.00 78.88 101 SER A N 1
ATOM 778 C CA . SER A 1 101 ? 2.622 4.963 -5.048 1.00 78.88 101 SER A CA 1
ATOM 779 C C . SER A 1 101 ? 3.726 5.375 -4.062 1.00 78.88 101 SER A C 1
ATOM 781 O O . SER A 1 101 ? 4.908 5.243 -4.363 1.00 78.88 101 SER A O 1
ATOM 783 N N . ARG A 1 102 ? 3.377 5.758 -2.825 1.00 79.44 102 ARG A N 1
ATOM 784 C CA . ARG A 1 102 ? 4.348 6.101 -1.773 1.00 79.44 102 ARG A CA 1
ATOM 785 C C . ARG A 1 102 ? 5.134 4.901 -1.239 1.00 79.44 102 ARG A C 1
ATOM 787 O O . ARG A 1 102 ? 6.290 5.079 -0.851 1.00 79.44 102 ARG A O 1
ATOM 794 N N . VAL A 1 103 ? 4.537 3.707 -1.182 1.00 76.88 103 VAL A N 1
ATOM 795 C CA . VAL A 1 103 ? 5.273 2.467 -0.873 1.00 76.88 103 VAL A CA 1
ATOM 796 C C . VAL A 1 103 ? 6.364 2.251 -1.917 1.00 76.88 103 VAL A C 1
ATOM 798 O O . VAL A 1 103 ? 7.503 1.971 -1.566 1.00 76.88 103 VAL A O 1
ATOM 801 N N . LEU A 1 104 ? 6.011 2.417 -3.190 1.00 78.88 104 LEU A N 1
ATOM 802 C CA . LEU A 1 104 ? 6.888 2.157 -4.328 1.00 78.88 104 LEU A CA 1
ATOM 803 C C . LEU A 1 104 ? 7.965 3.245 -4.505 1.00 78.88 104 LEU A C 1
ATOM 805 O O . LEU A 1 104 ? 9.120 2.937 -4.794 1.00 78.88 104 LEU A O 1
ATOM 809 N N . ALA A 1 105 ? 7.626 4.505 -4.219 1.00 76.69 105 ALA A N 1
ATOM 810 C CA . ALA A 1 105 ? 8.544 5.642 -4.280 1.00 76.69 105 ALA A CA 1
ATOM 811 C C . ALA A 1 105 ? 9.588 5.644 -3.148 1.00 76.69 105 ALA A C 1
ATOM 813 O O . ALA A 1 105 ? 10.683 6.196 -3.304 1.00 76.69 105 ALA A O 1
ATOM 814 N N . GLN A 1 106 ? 9.281 5.015 -2.007 1.00 65.69 106 GLN A N 1
ATOM 815 C CA . GLN A 1 106 ? 10.286 4.649 -1.010 1.00 65.69 106 GLN A CA 1
ATOM 816 C C . GLN A 1 106 ? 11.105 3.503 -1.598 1.00 65.69 106 GLN A C 1
ATOM 818 O O . GLN A 1 106 ? 10.829 2.344 -1.306 1.00 65.69 106 GLN A O 1
ATOM 823 N N . LYS A 1 107 ? 12.057 3.836 -2.486 1.00 53.25 107 LYS A N 1
ATOM 824 C CA . LYS A 1 107 ? 12.867 2.857 -3.219 1.00 53.25 107 LYS A CA 1
ATOM 825 C C . LYS A 1 107 ? 13.215 1.688 -2.301 1.00 53.25 107 LYS A C 1
ATOM 827 O O . LYS A 1 107 ? 13.718 1.961 -1.203 1.00 53.25 107 LYS A O 1
ATOM 832 N N . PRO A 1 108 ? 12.949 0.430 -2.707 1.00 47.62 108 PRO A N 1
ATOM 833 C CA . PRO A 1 108 ? 13.331 -0.710 -1.895 1.00 47.62 108 PRO A CA 1
ATOM 834 C C . PRO A 1 108 ? 14.805 -0.517 -1.560 1.00 47.62 108 PRO A C 1
ATOM 836 O O . PRO A 1 108 ? 15.623 -0.315 -2.462 1.00 47.62 108 PRO A O 1
ATOM 839 N N . ARG A 1 109 ? 15.125 -0.452 -0.263 1.00 45.31 109 ARG A N 1
ATOM 840 C CA . ARG A 1 109 ? 16.512 -0.539 0.185 1.00 45.31 109 ARG A CA 1
ATOM 841 C C . ARG A 1 109 ? 16.960 -1.952 -0.175 1.00 45.31 109 ARG A C 1
ATOM 843 O O . ARG A 1 109 ? 16.756 -2.873 0.608 1.00 45.31 109 ARG A O 1
ATOM 850 N N . LEU A 1 110 ? 17.418 -2.104 -1.413 1.00 41.94 110 LEU A N 1
ATOM 851 C CA . LEU A 1 110 ? 18.200 -3.233 -1.888 1.00 41.94 110 LEU A CA 1
ATOM 852 C C . LEU A 1 110 ? 19.620 -3.089 -1.341 1.00 41.94 110 LEU A C 1
ATOM 854 O O . LEU A 1 110 ? 20.114 -1.935 -1.309 1.00 41.94 110 LEU A O 1
#

Foldseek 3Di:
DQDQQQAWAWKAKDWDADPVRDTWIKIWTDGNNDIFIFTDPPDPDPPPPDADQAPPVPRVVLRVCCVPPVTVLRHRPGLVPLVVLCVSLVVDPDNSSVRVSVSSVVPGPD

Sequence (110 aa):
MTSNLTLIQDVKALKVFNSRGEETIEVMVKTFGGLGVALAPAGKSRGKFEVEYYPSGGVEESVEKIESIVKPRLLGEDAADQERIDRLLHVEKPVYPFLVSRVLAQKPRL

Radius of gyration: 14.03 Å; chains: 1; bounding box: 36×34×37 Å

Secondary structure (DSSP, 8-state):
---GGGBEEEEEEEEEE-TTS-EEEEEEEEESS-EEEEEPP------TTPPPSS-TTHHHHHHHHIIIIIHHHHTT-BTT-HHHHHHHHHTS-SSHHHHHHHHHHS----